Protein AF-A0A848V830-F1 (afdb_monomer_lite)

Structure (mmCIF, N/CA/C/O backbone):
data_AF-A0A848V830-F1
#
_entry.id   AF-A0A848V830-F1
#
loop_
_atom_site.grou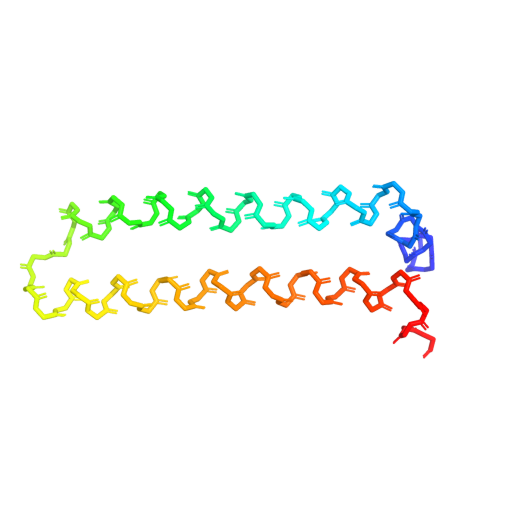p_PDB
_atom_site.id
_atom_site.type_symbol
_atom_site.label_atom_id
_atom_site.label_alt_id
_atom_site.label_comp_id
_atom_site.label_asym_id
_atom_site.label_entity_id
_atom_site.label_seq_id
_atom_site.pdbx_PDB_ins_code
_atom_site.Cartn_x
_atom_site.Cartn_y
_atom_site.Cartn_z
_atom_site.occupancy
_atom_site.B_iso_or_equiv
_atom_site.auth_seq_id
_atom_site.auth_comp_id
_atom_site.auth_asym_id
_atom_site.auth_atom_id
_atom_site.pdbx_PDB_model_num
ATOM 1 N N . SER A 1 1 ? -1.179 3.410 -25.497 1.00 91.38 1 SER A N 1
ATOM 2 C CA . SER A 1 1 ? -1.458 1.979 -25.766 1.00 91.38 1 SER A CA 1
ATOM 3 C C . SER A 1 1 ? -1.009 1.142 -24.570 1.00 91.38 1 SER A C 1
ATOM 5 O O . SER A 1 1 ? -0.177 1.619 -23.804 1.00 91.38 1 SER A O 1
ATOM 7 N N . ARG A 1 2 ? -1.516 -0.092 -24.393 1.00 92.81 2 ARG A N 1
ATOM 8 C CA . ARG A 1 2 ? -1.081 -1.001 -23.305 1.00 92.81 2 ARG A CA 1
ATOM 9 C C . ARG A 1 2 ? 0.446 -1.171 -23.266 1.00 92.81 2 ARG A C 1
ATOM 11 O O . ARG A 1 2 ? 1.031 -1.099 -22.195 1.00 92.81 2 ARG A O 1
ATOM 18 N N . GLY A 1 3 ? 1.089 -1.328 -24.426 1.00 92.88 3 GLY A N 1
ATOM 19 C CA . GLY A 1 3 ? 2.548 -1.472 -24.525 1.00 92.88 3 GLY A CA 1
ATOM 20 C C . GLY A 1 3 ? 3.327 -0.252 -24.023 1.00 92.88 3 GLY A C 1
ATOM 21 O O . GLY A 1 3 ? 4.295 -0.415 -23.292 1.00 92.88 3 GLY A O 1
ATOM 22 N N . ALA A 1 4 ? 2.867 0.967 -24.331 1.00 94.69 4 ALA A N 1
ATOM 23 C CA . ALA A 1 4 ? 3.509 2.190 -23.841 1.00 94.69 4 ALA A CA 1
ATOM 24 C C . ALA A 1 4 ? 3.438 2.314 -22.307 1.00 94.69 4 ALA A C 1
ATOM 26 O O . ALA A 1 4 ? 4.412 2.729 -21.686 1.00 94.69 4 ALA A O 1
ATOM 27 N N . LEU A 1 5 ? 2.319 1.907 -21.690 1.00 94.81 5 LEU A N 1
ATOM 28 C CA . LEU A 1 5 ? 2.190 1.864 -20.229 1.00 94.81 5 LEU A CA 1
ATOM 29 C C . LEU A 1 5 ? 3.175 0.863 -19.614 1.00 94.81 5 LEU A C 1
ATOM 31 O O . LEU A 1 5 ? 3.876 1.206 -18.668 1.00 94.81 5 LEU A O 1
ATOM 35 N N . LEU A 1 6 ? 3.250 -0.355 -20.159 1.00 95.62 6 LEU A N 1
ATOM 36 C CA . LEU A 1 6 ? 4.180 -1.375 -19.665 1.00 95.62 6 LEU A CA 1
ATOM 37 C C . LEU A 1 6 ? 5.639 -0.919 -19.791 1.00 95.62 6 LEU A C 1
ATOM 39 O O . LEU A 1 6 ? 6.397 -1.074 -18.840 1.00 95.62 6 LEU A O 1
ATOM 43 N N . ALA A 1 7 ? 6.010 -0.293 -20.912 1.00 95.25 7 ALA A N 1
ATOM 44 C CA . ALA A 1 7 ? 7.343 0.276 -21.105 1.00 95.25 7 ALA A CA 1
ATOM 45 C C . ALA A 1 7 ? 7.647 1.407 -20.107 1.00 95.25 7 ALA A C 1
ATOM 47 O O . ALA A 1 7 ? 8.752 1.486 -19.574 1.00 95.25 7 ALA A O 1
ATOM 48 N N . TRP A 1 8 ? 6.663 2.262 -19.810 1.00 96.69 8 TRP A N 1
ATOM 49 C CA . TRP A 1 8 ? 6.813 3.323 -18.816 1.00 96.69 8 TRP A CA 1
ATOM 50 C C . TRP A 1 8 ? 7.004 2.767 -17.400 1.00 96.69 8 TRP A C 1
ATOM 52 O O . TRP A 1 8 ? 7.901 3.229 -16.698 1.00 96.69 8 TRP A O 1
ATOM 62 N N . VAL A 1 9 ? 6.220 1.762 -16.991 1.00 96.94 9 VAL A N 1
ATOM 63 C CA . VAL A 1 9 ? 6.374 1.097 -15.682 1.00 96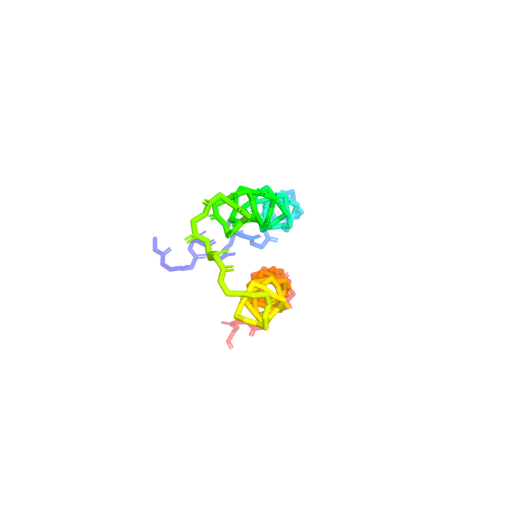.94 9 VAL A CA 1
ATOM 64 C C . VAL A 1 9 ? 7.722 0.380 -15.584 1.00 96.94 9 VAL A C 1
ATOM 66 O O . VAL A 1 9 ? 8.373 0.462 -14.547 1.00 96.94 9 VAL A O 1
ATOM 69 N N . ALA A 1 10 ? 8.159 -0.288 -16.655 1.00 96.25 10 ALA A N 1
ATOM 70 C CA . ALA A 1 10 ? 9.411 -1.044 -16.681 1.00 96.25 10 ALA A CA 1
ATOM 71 C C . ALA A 1 10 ? 10.675 -0.164 -16.652 1.00 96.25 10 ALA A C 1
ATOM 73 O O . ALA A 1 10 ? 11.761 -0.674 -16.380 1.00 96.25 10 ALA A O 1
ATOM 74 N N . SER A 1 11 ? 10.556 1.147 -16.900 1.00 96.75 11 SER A N 1
ATOM 75 C CA . SER A 1 11 ? 11.671 2.084 -16.729 1.00 96.75 11 SER A CA 1
ATOM 76 C C . SER A 1 11 ? 12.220 2.006 -15.293 1.00 96.75 11 SER A C 1
ATOM 78 O O . SER A 1 11 ? 11.432 2.124 -14.348 1.00 96.75 11 SER A O 1
ATOM 80 N N . PRO A 1 12 ? 13.547 1.858 -15.086 1.00 94.75 12 PRO A N 1
ATOM 81 C CA . PRO A 1 12 ? 14.129 1.620 -13.763 1.00 94.75 12 PRO A CA 1
ATOM 82 C C . PRO A 1 12 ? 13.685 2.639 -12.712 1.00 94.75 12 PRO A C 1
ATOM 84 O O . PRO A 1 12 ? 13.216 2.263 -11.640 1.00 94.75 12 PRO A O 1
ATOM 87 N N . PHE A 1 13 ? 13.741 3.929 -13.048 1.00 97.94 13 PHE A N 1
ATOM 88 C CA . PHE A 1 13 ? 13.363 4.998 -12.127 1.00 97.94 13 PHE A CA 1
ATOM 89 C C . PHE A 1 13 ? 11.879 4.934 -11.744 1.00 97.94 13 PHE A C 1
ATOM 91 O O . PHE A 1 13 ? 11.540 4.996 -10.565 1.00 97.94 13 PHE A O 1
ATOM 98 N N . ASN A 1 14 ? 10.997 4.727 -12.725 1.00 98.06 14 ASN A N 1
ATOM 99 C CA . ASN A 1 14 ? 9.559 4.640 -12.478 1.00 98.06 14 ASN A CA 1
ATOM 100 C C . ASN A 1 14 ? 9.213 3.407 -11.646 1.00 98.06 14 ASN A C 1
ATOM 102 O O . ASN A 1 14 ? 8.427 3.516 -10.714 1.00 98.06 14 ASN A O 1
ATOM 106 N N . SER A 1 15 ? 9.820 2.252 -11.929 1.00 97.62 15 SER A N 1
ATOM 107 C CA . SER A 1 15 ? 9.574 1.031 -11.158 1.00 97.62 15 SER A CA 1
ATOM 108 C C . SER A 1 15 ? 9.971 1.171 -9.686 1.00 97.62 15 SER A C 1
ATOM 110 O O . SER A 1 15 ? 9.203 0.792 -8.802 1.00 97.62 15 SER A O 1
ATOM 112 N N . ILE A 1 16 ? 11.120 1.799 -9.407 1.00 98.19 16 ILE A N 1
ATOM 113 C CA . ILE A 1 16 ? 11.567 2.088 -8.040 1.00 98.19 16 ILE A CA 1
ATOM 114 C C . ILE A 1 16 ? 10.579 3.038 -7.359 1.00 98.19 16 ILE A C 1
ATOM 116 O O . ILE A 1 16 ? 10.111 2.748 -6.258 1.00 98.19 16 ILE A O 1
ATOM 120 N N . LEU A 1 17 ? 10.216 4.144 -8.017 1.00 98.56 17 LEU A N 1
ATOM 121 C CA . LEU A 1 17 ? 9.282 5.118 -7.454 1.00 98.56 17 LEU A CA 1
ATOM 122 C C . LEU A 1 17 ? 7.886 4.535 -7.221 1.00 98.56 17 LEU A C 1
ATOM 124 O O . LEU A 1 17 ? 7.285 4.821 -6.193 1.00 98.56 17 LEU A O 1
ATOM 128 N N . LEU A 1 18 ? 7.377 3.700 -8.127 1.00 98.56 18 LEU A N 1
ATOM 129 C CA . LEU A 1 18 ? 6.087 3.025 -7.970 1.00 98.56 18 LEU A CA 1
ATOM 130 C C . LEU A 1 18 ? 6.117 2.016 -6.818 1.00 98.56 18 LEU A C 1
ATOM 132 O O . LEU A 1 18 ? 5.156 1.943 -6.056 1.00 98.56 18 LEU A O 1
ATOM 136 N N . GLY A 1 19 ? 7.220 1.280 -6.652 1.00 98.56 19 GLY A N 1
ATOM 137 C CA . GLY A 1 19 ? 7.417 0.392 -5.506 1.00 98.56 19 GLY A CA 1
ATOM 138 C C . GLY A 1 19 ? 7.442 1.158 -4.181 1.00 98.56 19 GLY A C 1
ATOM 139 O O . GLY A 1 19 ? 6.707 0.818 -3.253 1.00 98.56 19 GLY A O 1
ATOM 140 N N . LEU A 1 20 ? 8.226 2.239 -4.109 1.00 98.62 20 LEU A N 1
ATOM 141 C CA . LEU A 1 20 ? 8.285 3.115 -2.934 1.00 98.62 20 LEU A CA 1
ATOM 142 C C . LEU A 1 20 ? 6.930 3.761 -2.634 1.00 98.62 20 LEU A C 1
ATOM 144 O O . LEU A 1 20 ? 6.511 3.800 -1.477 1.00 98.62 20 LEU A O 1
ATOM 148 N N . LEU A 1 21 ? 6.227 4.232 -3.665 1.00 98.69 21 LEU A N 1
ATOM 149 C CA . LEU A 1 21 ? 4.892 4.808 -3.544 1.00 98.69 21 LEU A CA 1
ATOM 150 C C . LEU A 1 21 ? 3.903 3.784 -2.985 1.00 98.69 21 LEU A C 1
ATOM 152 O O . LEU A 1 21 ? 3.179 4.101 -2.045 1.00 98.69 21 LEU A O 1
ATOM 156 N N . ALA A 1 22 ? 3.891 2.558 -3.513 1.00 98.69 22 ALA A N 1
ATOM 157 C CA . ALA A 1 22 ? 2.998 1.499 -3.051 1.00 98.69 22 ALA A CA 1
ATOM 158 C C . ALA A 1 22 ? 3.202 1.191 -1.561 1.00 98.69 22 ALA A C 1
ATOM 160 O O . ALA A 1 22 ? 2.234 1.148 -0.801 1.00 98.69 22 ALA A O 1
ATOM 161 N N . VAL A 1 23 ? 4.458 1.041 -1.129 1.00 98.81 23 VAL A N 1
ATOM 162 C CA . VAL A 1 23 ? 4.792 0.804 0.284 1.00 98.81 23 VAL A CA 1
ATOM 163 C C . VAL A 1 23 ? 4.400 2.003 1.149 1.00 98.81 23 VAL A C 1
ATOM 165 O O . VAL A 1 23 ? 3.773 1.825 2.191 1.00 98.81 23 VAL A O 1
ATOM 168 N N . THR A 1 24 ? 4.712 3.222 0.706 1.00 98.81 24 THR A N 1
ATOM 169 C CA . THR A 1 24 ? 4.417 4.454 1.454 1.00 98.81 24 THR A CA 1
ATOM 170 C C . THR A 1 24 ? 2.914 4.656 1.634 1.00 98.81 24 THR A C 1
ATOM 172 O O . THR A 1 24 ? 2.463 4.949 2.739 1.00 98.81 24 THR A O 1
ATOM 175 N N . LEU A 1 25 ? 2.121 4.458 0.577 1.00 98.69 25 LEU A N 1
ATOM 176 C CA . LEU A 1 25 ? 0.665 4.584 0.638 1.00 98.69 25 LEU A CA 1
ATOM 177 C C . LEU A 1 25 ? 0.035 3.487 1.496 1.00 98.69 25 LEU A C 1
ATOM 179 O O . LEU A 1 25 ? -0.833 3.791 2.311 1.00 98.69 25 LEU A O 1
ATOM 183 N N . ALA A 1 26 ? 0.482 2.235 1.365 1.00 98.69 26 ALA A N 1
ATOM 184 C CA . ALA A 1 26 ? -0.009 1.146 2.205 1.00 98.69 26 ALA A CA 1
ATOM 185 C C . ALA A 1 26 ? 0.308 1.390 3.688 1.00 98.69 26 ALA A C 1
ATOM 187 O O . ALA A 1 26 ? -0.541 1.156 4.550 1.00 98.69 26 ALA A O 1
ATOM 188 N N . TRP A 1 27 ? 1.498 1.916 3.988 1.00 98.81 27 TRP A N 1
ATOM 189 C CA . TRP A 1 27 ? 1.886 2.303 5.341 1.00 98.81 27 TRP A CA 1
ATOM 190 C C . TRP A 1 27 ? 1.034 3.458 5.877 1.00 98.81 27 TRP A C 1
ATOM 192 O O . TRP A 1 27 ? 0.447 3.344 6.951 1.00 98.81 27 TRP A O 1
ATOM 202 N N . HIS A 1 28 ? 0.909 4.548 5.116 1.00 98.69 28 HIS A N 1
ATOM 203 C CA . HIS A 1 28 ? 0.113 5.713 5.504 1.00 98.69 28 HIS A CA 1
ATOM 204 C C . HIS A 1 28 ? -1.361 5.350 5.726 1.00 98.69 28 HIS A C 1
ATOM 206 O O . HIS A 1 28 ? -1.937 5.696 6.757 1.00 98.69 28 HIS A O 1
ATOM 212 N N . SER A 1 29 ? -1.951 4.583 4.806 1.00 98.69 29 SER A N 1
ATOM 213 C CA . SER A 1 29 ? -3.321 4.082 4.933 1.00 98.69 29 SER A CA 1
ATOM 214 C C . SER A 1 29 ? -3.486 3.177 6.159 1.00 98.69 29 SER A C 1
ATOM 216 O O . SER A 1 29 ? -4.467 3.308 6.884 1.00 98.69 29 SER A O 1
ATOM 218 N N . SER A 1 30 ? -2.508 2.316 6.465 1.00 98.81 30 SER A N 1
ATOM 219 C CA . SER A 1 30 ? -2.534 1.455 7.658 1.00 98.81 30 SER A CA 1
ATOM 220 C C . SER A 1 30 ? -2.565 2.256 8.963 1.00 98.81 30 SER A C 1
ATOM 222 O O . SER A 1 30 ? -3.269 1.872 9.898 1.00 98.81 30 SER A O 1
ATOM 224 N N . LEU A 1 31 ? -1.839 3.376 9.030 1.00 98.75 31 LEU A N 1
ATOM 225 C CA . LEU A 1 31 ? -1.886 4.297 10.170 1.00 98.75 31 LEU A CA 1
ATOM 226 C C . LEU A 1 31 ? -3.230 5.038 10.248 1.00 98.75 31 LEU A C 1
ATOM 228 O O . LEU A 1 31 ? -3.816 5.129 11.323 1.00 98.75 31 LEU A O 1
ATOM 232 N N . GLY A 1 32 ? -3.752 5.517 9.116 1.00 98.62 32 GLY A N 1
ATOM 233 C CA . GLY A 1 32 ? -5.049 6.199 9.064 1.00 98.62 32 GLY A CA 1
ATOM 234 C C . GLY A 1 32 ? -6.223 5.290 9.445 1.00 98.62 32 GLY A C 1
ATOM 235 O O . GLY A 1 32 ? -7.083 5.664 10.234 1.00 98.62 32 GLY A O 1
ATOM 236 N N . VAL A 1 33 ? -6.248 4.055 8.943 1.00 98.75 33 VAL A N 1
ATOM 237 C CA . VAL A 1 33 ? -7.293 3.079 9.289 1.00 98.75 33 VAL A CA 1
ATOM 238 C C . VAL A 1 33 ? -7.177 2.637 10.748 1.00 98.75 33 VAL A C 1
ATOM 240 O O . VAL A 1 33 ? -8.193 2.343 11.373 1.00 98.75 33 VAL A O 1
ATOM 243 N N . GLN A 1 34 ? -5.968 2.608 11.315 1.00 98.75 34 GLN A N 1
ATOM 244 C CA . GLN A 1 34 ? -5.783 2.294 12.730 1.00 98.75 34 GLN A CA 1
ATOM 245 C C . GLN A 1 34 ? -6.525 3.288 13.627 1.00 98.75 34 GLN A C 1
ATOM 247 O O . GLN A 1 34 ? -7.302 2.839 14.468 1.00 98.75 34 GLN A O 1
ATOM 252 N N . VAL A 1 35 ? -6.357 4.597 13.412 1.00 98.62 35 VAL A N 1
ATOM 253 C CA . VAL A 1 35 ? -7.049 5.599 14.242 1.00 98.62 35 VAL A CA 1
ATOM 254 C C . VAL A 1 35 ? -8.569 5.510 14.078 1.00 98.62 35 VAL A C 1
ATOM 256 O O . VAL A 1 35 ? -9.294 5.540 15.064 1.00 98.62 35 VAL A O 1
ATOM 259 N N . VAL A 1 36 ? -9.066 5.235 12.864 1.00 98.69 36 VAL A N 1
ATOM 260 C CA . VAL A 1 36 ? -10.500 4.979 12.631 1.00 98.69 36 VAL A CA 1
ATOM 261 C C . VAL A 1 36 ? -10.989 3.763 13.430 1.00 98.69 36 VAL A C 1
ATOM 263 O O . VAL A 1 36 ? -12.045 3.802 14.056 1.00 98.69 36 VAL A O 1
ATOM 266 N N . ILE A 1 37 ? -10.243 2.659 13.447 1.00 98.69 37 ILE 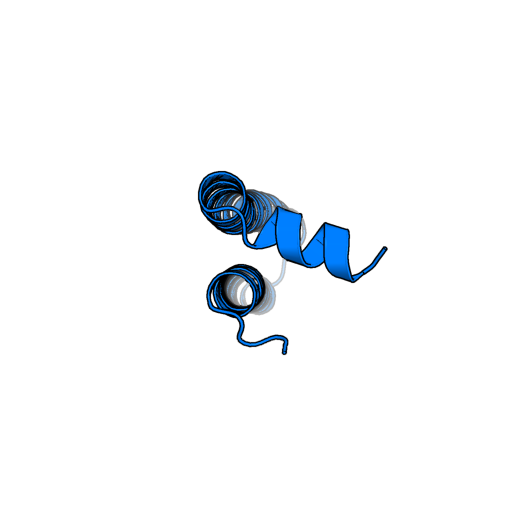A N 1
ATOM 267 C CA . ILE A 1 37 ? -10.638 1.480 14.232 1.00 98.69 37 ILE A CA 1
ATOM 268 C C . ILE A 1 37 ? -10.626 1.797 15.732 1.00 98.69 37 ILE A C 1
ATOM 270 O O . ILE A 1 37 ? -11.524 1.373 16.464 1.00 98.69 37 ILE A O 1
ATOM 274 N N . GLU A 1 38 ? -9.615 2.526 16.198 1.00 98.50 38 GLU A N 1
ATOM 275 C CA . GLU A 1 38 ? -9.465 2.894 17.603 1.00 98.50 38 GLU A CA 1
ATOM 276 C C . GLU A 1 38 ? -10.602 3.801 18.090 1.00 98.50 38 GLU A C 1
ATOM 278 O O . GLU A 1 38 ? -11.100 3.552 19.195 1.00 98.50 38 GLU A O 1
ATOM 283 N N . ASP A 1 39 ? -11.050 4.740 17.250 1.00 98.50 39 ASP A N 1
ATOM 284 C CA . ASP A 1 39 ? -12.111 5.711 17.542 1.00 98.50 39 ASP A CA 1
ATOM 285 C C . ASP A 1 39 ? -13.523 5.109 17.466 1.00 98.50 39 ASP A C 1
ATOM 287 O O . ASP A 1 39 ? -14.392 5.461 18.264 1.00 98.50 39 ASP A O 1
ATOM 291 N N . TYR A 1 40 ? -13.779 4.193 16.522 1.00 98.38 40 TYR A N 1
ATOM 292 C CA . TYR A 1 40 ? -15.150 3.761 16.209 1.00 98.38 40 TYR A CA 1
ATOM 293 C C . TYR A 1 40 ? -15.498 2.326 16.642 1.00 98.38 40 TYR A C 1
ATOM 295 O O . TYR A 1 40 ? -16.681 1.991 16.767 1.00 98.38 40 TYR A O 1
ATOM 303 N N . VAL A 1 41 ? -14.519 1.456 16.920 1.00 98.31 41 VAL A N 1
ATOM 304 C CA . VAL A 1 41 ? -14.785 0.068 17.346 1.00 98.31 41 VAL A CA 1
ATOM 305 C C . VAL A 1 41 ? -14.738 -0.044 18.868 1.00 98.31 41 VAL A C 1
ATOM 307 O O . VAL A 1 41 ? -13.680 0.041 19.478 1.00 98.31 41 VAL A O 1
ATOM 310 N N . HIS A 1 42 ? -15.880 -0.292 19.506 1.00 97.44 42 HIS A N 1
ATOM 311 C CA . HIS A 1 42 ? -15.972 -0.284 20.973 1.00 97.44 42 HIS A CA 1
ATOM 312 C C . HIS A 1 42 ? -15.772 -1.666 21.617 1.00 97.44 42 HIS A C 1
ATOM 314 O O . HIS A 1 42 ? -15.312 -1.765 22.752 1.00 97.44 42 HIS A O 1
ATOM 320 N N . GLY A 1 43 ? -16.080 -2.753 20.902 1.00 98.06 43 GLY A N 1
ATOM 321 C CA . GLY A 1 43 ? -15.897 -4.112 21.417 1.00 98.06 43 GLY A CA 1
ATOM 322 C C . GLY A 1 43 ? -14.411 -4.498 21.467 1.00 98.06 43 GLY A C 1
ATOM 323 O O . GLY A 1 43 ? -13.771 -4.468 20.416 1.00 98.06 43 GLY A O 1
ATOM 324 N N . PRO A 1 44 ? -13.845 -4.914 22.618 1.00 95.62 44 PRO A N 1
ATOM 325 C CA . PRO A 1 44 ? -12.404 -5.157 22.754 1.00 95.62 44 PRO A CA 1
ATOM 326 C C . PRO A 1 44 ? -11.903 -6.273 21.830 1.00 95.62 44 PRO A C 1
ATOM 328 O O . PRO A 1 44 ? -10.900 -6.102 21.140 1.00 95.62 44 PRO A O 1
ATOM 331 N N . PHE A 1 45 ? -12.643 -7.383 21.740 1.00 98.12 45 PHE A N 1
ATOM 332 C CA . PHE A 1 45 ? -12.325 -8.470 20.811 1.00 98.12 45 PHE A CA 1
ATOM 333 C C . PHE A 1 45 ? -12.396 -8.006 19.350 1.00 98.12 45 PHE A C 1
ATOM 335 O O . PHE A 1 45 ? -11.459 -8.215 18.581 1.00 98.12 45 PHE A O 1
ATOM 342 N N . LEU A 1 46 ? -13.479 -7.314 18.979 1.00 98.19 46 LEU A N 1
ATOM 343 C CA . LEU A 1 46 ? -13.673 -6.826 17.614 1.00 98.19 46 LEU A CA 1
ATOM 344 C C . LEU A 1 46 ? -12.607 -5.795 17.219 1.00 98.19 46 LEU A C 1
ATOM 346 O O . LEU A 1 46 ? -12.148 -5.823 16.080 1.00 98.19 46 LEU A O 1
ATOM 350 N N . LYS A 1 47 ? -12.168 -4.932 18.145 1.00 98.44 47 LYS A N 1
ATOM 351 C CA . LYS A 1 47 ? -11.088 -3.959 17.919 1.00 98.44 47 LYS A CA 1
ATOM 352 C C . LYS A 1 47 ? -9.791 -4.673 17.555 1.00 98.44 47 LYS A C 1
ATOM 354 O O . LYS A 1 47 ? -9.207 -4.376 16.518 1.00 98.44 47 LYS A O 1
ATOM 359 N N . VAL A 1 48 ? -9.380 -5.661 18.353 1.00 98.50 48 VAL A N 1
ATOM 360 C CA . VAL A 1 48 ? -8.150 -6.432 18.106 1.00 98.50 48 VAL A CA 1
ATOM 361 C C . VAL A 1 48 ? -8.220 -7.178 16.773 1.00 98.50 48 VAL A C 1
ATOM 363 O O . VAL A 1 48 ? -7.295 -7.073 15.969 1.00 98.50 48 VAL A O 1
ATOM 366 N N . VAL A 1 49 ? -9.327 -7.874 16.492 1.00 98.62 49 VAL A N 1
ATOM 367 C CA . VAL A 1 49 ? -9.509 -8.584 15.215 1.00 98.62 49 VAL A CA 1
ATOM 368 C C . VAL A 1 49 ? -9.472 -7.614 14.031 1.00 98.62 49 VAL A C 1
ATOM 370 O O . VAL A 1 49 ? -8.788 -7.882 13.046 1.00 98.62 49 VAL A O 1
ATOM 373 N N . SER A 1 50 ? -10.140 -6.462 14.137 1.00 98.56 50 SER A N 1
ATOM 374 C CA . SER A 1 50 ? -10.156 -5.433 13.086 1.00 98.56 50 SER A CA 1
ATOM 375 C C . SER A 1 50 ? -8.763 -4.868 12.816 1.00 98.56 50 SER A C 1
ATOM 377 O O . SER A 1 50 ? -8.373 -4.724 11.657 1.00 98.56 50 SER A O 1
ATOM 379 N N . LEU A 1 51 ? -7.982 -4.592 13.866 1.00 98.69 51 LEU A N 1
ATOM 380 C CA . LEU A 1 51 ? -6.602 -4.123 13.733 1.00 98.69 51 LEU A CA 1
ATOM 381 C C . LEU A 1 51 ? -5.727 -5.166 13.032 1.00 98.69 51 LEU A C 1
ATOM 383 O O . LEU A 1 51 ? -5.020 -4.825 12.085 1.00 98.69 51 LEU A O 1
ATOM 387 N N . ILE A 1 52 ? -5.808 -6.435 13.443 1.00 98.69 52 ILE A N 1
ATOM 388 C CA . ILE A 1 52 ? -5.049 -7.531 12.827 1.00 98.69 52 ILE A CA 1
ATOM 389 C C . ILE A 1 52 ? -5.409 -7.660 11.343 1.00 98.69 52 ILE A C 1
ATOM 391 O O . ILE A 1 52 ? -4.522 -7.625 10.488 1.00 98.69 52 ILE A O 1
ATOM 395 N N . MET A 1 53 ? -6.703 -7.736 11.022 1.00 98.69 53 MET A N 1
ATOM 396 C CA . MET A 1 53 ? -7.180 -7.830 9.640 1.00 98.69 53 MET A CA 1
ATOM 397 C C . MET A 1 53 ? -6.735 -6.631 8.798 1.00 98.69 53 MET A C 1
ATOM 399 O O . MET A 1 53 ? -6.293 -6.816 7.666 1.00 98.69 53 MET A O 1
ATOM 403 N N . SER A 1 54 ? -6.776 -5.417 9.355 1.00 98.62 54 SER A N 1
ATOM 404 C CA . SER A 1 54 ? -6.281 -4.212 8.684 1.00 98.62 54 SER A CA 1
ATOM 405 C C . SER A 1 54 ? -4.786 -4.308 8.366 1.00 98.62 54 SER A C 1
ATOM 407 O O . SER A 1 54 ? -4.386 -4.026 7.234 1.00 98.62 54 SER A O 1
ATOM 409 N N . LYS A 1 55 ? -3.947 -4.765 9.308 1.00 98.44 55 LYS A N 1
ATOM 410 C CA . LYS A 1 55 ? -2.505 -4.935 9.056 1.00 98.44 55 LYS A CA 1
ATOM 411 C C . LYS A 1 55 ? -2.243 -5.961 7.949 1.00 98.44 55 LYS A C 1
ATOM 413 O O . LYS A 1 55 ? -1.459 -5.674 7.046 1.00 98.44 55 LYS A O 1
ATOM 418 N N . PHE A 1 56 ? -2.927 -7.108 7.965 1.00 98.62 56 PHE A N 1
ATOM 419 C CA . PHE A 1 56 ? -2.784 -8.124 6.914 1.00 98.62 56 PHE A CA 1
ATOM 420 C C . PHE A 1 56 ? -3.277 -7.638 5.548 1.00 98.62 56 PHE A C 1
ATOM 422 O O . PHE A 1 56 ? -2.612 -7.884 4.544 1.00 98.62 56 PHE A O 1
ATOM 429 N N . ALA A 1 57 ? -4.393 -6.906 5.499 1.00 98.69 57 ALA A N 1
ATOM 430 C CA . ALA A 1 57 ? -4.913 -6.340 4.258 1.00 98.69 57 ALA A CA 1
ATOM 431 C C . ALA A 1 57 ? -3.920 -5.352 3.621 1.00 98.69 57 ALA A C 1
ATOM 433 O O . ALA A 1 57 ? -3.629 -5.457 2.430 1.00 98.69 57 ALA A O 1
ATOM 434 N N . HIS A 1 58 ? -3.343 -4.438 4.410 1.00 98.75 58 HIS A N 1
ATOM 435 C CA . HIS A 1 58 ? -2.350 -3.483 3.908 1.00 98.75 58 HIS A CA 1
ATOM 436 C C . HIS A 1 58 ? -1.034 -4.161 3.506 1.00 98.75 58 HIS A C 1
ATOM 438 O O . HIS A 1 58 ? -0.454 -3.797 2.483 1.00 98.75 58 HIS A O 1
ATOM 444 N N . LEU A 1 59 ? -0.581 -5.169 4.263 1.00 98.50 59 LEU A N 1
ATOM 445 C CA . LEU A 1 59 ? 0.596 -5.963 3.904 1.00 98.50 59 LEU A CA 1
ATOM 446 C C . LEU A 1 59 ? 0.395 -6.672 2.560 1.00 98.50 59 LEU A C 1
ATOM 448 O O . LEU A 1 59 ? 1.263 -6.600 1.691 1.00 98.50 59 LEU A O 1
ATOM 452 N N . LEU A 1 60 ? -0.757 -7.320 2.373 1.00 98.69 60 LEU A N 1
ATOM 453 C CA . LEU A 1 60 ? -1.091 -8.005 1.128 1.00 98.69 60 LEU A CA 1
ATOM 454 C C . LEU A 1 60 ? -1.174 -7.020 -0.043 1.00 98.69 60 LEU A C 1
ATOM 456 O O . LEU A 1 60 ? -0.608 -7.288 -1.099 1.00 98.69 60 LEU A O 1
ATOM 460 N N . ALA A 1 61 ? -1.826 -5.870 0.144 1.00 98.62 61 ALA A N 1
ATOM 461 C CA . ALA A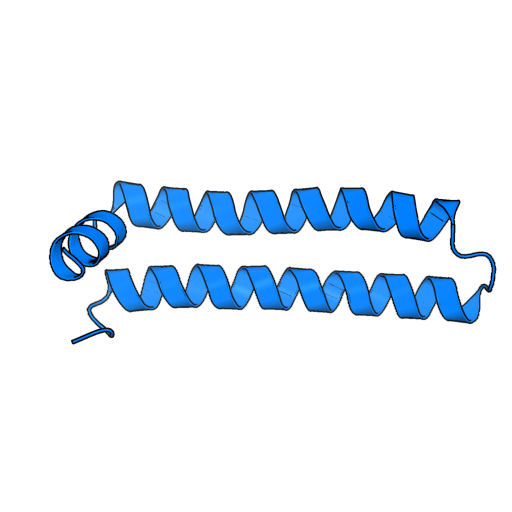 1 61 ? -1.925 -4.838 -0.885 1.00 98.62 61 ALA A CA 1
ATOM 462 C C . ALA A 1 61 ? -0.542 -4.319 -1.314 1.00 98.62 61 ALA A C 1
ATOM 464 O O . ALA A 1 61 ? -0.262 -4.241 -2.512 1.00 98.62 61 ALA A O 1
ATOM 465 N N . ALA A 1 62 ? 0.346 -4.033 -0.354 1.00 98.62 62 ALA A N 1
ATOM 466 C CA . ALA A 1 62 ? 1.721 -3.629 -0.637 1.00 98.62 62 ALA A CA 1
ATOM 467 C C . ALA A 1 62 ? 2.490 -4.725 -1.388 1.00 98.62 62 ALA A C 1
ATOM 469 O O . ALA A 1 62 ? 3.119 -4.445 -2.407 1.00 98.62 62 ALA A O 1
ATOM 470 N N . ALA A 1 63 ? 2.402 -5.977 -0.926 1.00 98.69 63 ALA A N 1
ATOM 471 C CA . ALA A 1 63 ? 3.086 -7.109 -1.546 1.00 98.69 63 ALA A CA 1
ATOM 472 C C . ALA A 1 63 ? 2.621 -7.340 -2.991 1.00 98.69 63 ALA A C 1
ATOM 474 O O . ALA A 1 63 ? 3.455 -7.488 -3.881 1.00 98.69 63 ALA A O 1
ATOM 475 N N . VAL A 1 64 ? 1.308 -7.314 -3.244 1.00 98.69 64 VAL A N 1
ATOM 476 C CA . VAL A 1 64 ? 0.735 -7.472 -4.590 1.00 98.69 64 VAL A CA 1
ATOM 477 C C . VAL A 1 64 ? 1.162 -6.327 -5.506 1.00 98.69 64 VAL A C 1
ATOM 479 O O . VAL A 1 64 ? 1.565 -6.581 -6.640 1.00 98.69 64 VAL A O 1
ATOM 482 N N . ALA A 1 65 ? 1.117 -5.081 -5.028 1.00 98.44 65 ALA A N 1
ATOM 483 C CA . ALA A 1 65 ? 1.516 -3.919 -5.818 1.00 98.44 65 ALA A CA 1
ATOM 484 C C . ALA A 1 65 ? 3.009 -3.958 -6.180 1.00 98.44 65 ALA A C 1
ATOM 486 O O . ALA A 1 65 ? 3.362 -3.821 -7.352 1.00 98.44 65 ALA A O 1
ATOM 487 N N . VAL A 1 66 ? 3.885 -4.213 -5.202 1.00 98.44 66 VAL A N 1
ATOM 488 C CA . VAL A 1 66 ? 5.333 -4.335 -5.431 1.00 98.44 66 VAL A CA 1
ATOM 489 C C . VAL A 1 66 ? 5.636 -5.507 -6.361 1.00 98.44 66 VAL A C 1
ATOM 491 O O . VAL A 1 66 ? 6.373 -5.341 -7.331 1.00 98.44 66 VAL A O 1
ATOM 494 N N . PHE A 1 67 ? 5.029 -6.674 -6.129 1.00 98.12 67 PHE A N 1
ATOM 495 C CA . PHE A 1 67 ? 5.196 -7.836 -6.999 1.00 98.12 67 PHE A CA 1
ATOM 496 C C . PHE A 1 67 ? 4.770 -7.538 -8.440 1.00 98.12 67 PHE A C 1
ATOM 498 O O . PHE A 1 67 ? 5.490 -7.887 -9.372 1.00 98.12 67 PHE A O 1
ATOM 505 N N . ALA A 1 68 ? 3.634 -6.866 -8.643 1.00 97.50 68 ALA A N 1
ATOM 506 C CA . ALA A 1 68 ? 3.160 -6.500 -9.973 1.00 97.50 68 ALA A CA 1
ATOM 507 C C . ALA A 1 68 ? 4.136 -5.556 -10.693 1.00 97.50 68 ALA A C 1
ATOM 509 O O . ALA A 1 68 ? 4.432 -5.780 -11.868 1.00 97.50 68 ALA A O 1
ATOM 510 N N . VAL A 1 69 ? 4.674 -4.548 -9.996 1.00 97.81 69 VAL A 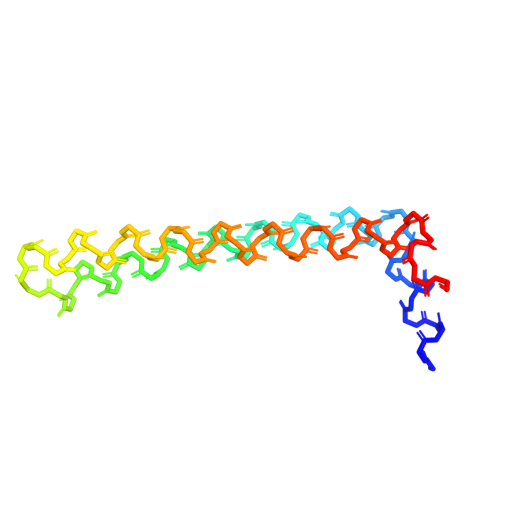N 1
ATOM 511 C CA . VAL A 1 69 ? 5.690 -3.637 -10.550 1.00 97.81 69 VAL A CA 1
ATOM 512 C C . VAL A 1 69 ? 6.944 -4.414 -10.948 1.00 97.81 69 VAL A C 1
ATOM 514 O O . VAL A 1 69 ? 7.365 -4.325 -12.097 1.00 97.81 69 VAL A O 1
ATOM 517 N N . LEU A 1 70 ? 7.485 -5.246 -10.052 1.00 96.44 70 LEU A N 1
ATOM 518 C CA . LEU A 1 70 ? 8.678 -6.053 -10.329 1.00 96.44 70 LEU A CA 1
ATOM 519 C C . LEU A 1 70 ? 8.461 -7.035 -11.485 1.00 96.44 70 LEU A C 1
ATOM 521 O O . LEU A 1 70 ? 9.316 -7.166 -12.359 1.00 96.44 70 LEU A O 1
ATOM 525 N N . LYS A 1 71 ? 7.297 -7.691 -11.535 1.00 96.38 71 LYS A N 1
ATOM 526 C CA . LYS A 1 71 ? 6.924 -8.590 -12.631 1.00 96.38 71 LYS A CA 1
ATOM 527 C C . LYS A 1 71 ? 6.948 -7.859 -13.975 1.00 96.38 71 LYS A C 1
ATOM 529 O O . LYS A 1 71 ? 7.424 -8.422 -14.958 1.00 96.38 71 LYS A O 1
ATOM 534 N N . ILE A 1 72 ? 6.443 -6.625 -14.028 1.00 96.25 72 ILE A N 1
ATOM 535 C CA . ILE A 1 72 ? 6.471 -5.808 -15.246 1.00 96.25 72 ILE A CA 1
ATOM 536 C C . ILE A 1 72 ? 7.908 -5.403 -15.591 1.00 96.25 72 ILE A C 1
ATOM 538 O O . ILE A 1 72 ? 8.320 -5.568 -16.738 1.00 96.25 72 ILE A O 1
ATOM 542 N N . SER A 1 73 ? 8.686 -4.947 -14.608 1.00 93.62 73 SER A N 1
ATOM 543 C CA . SER A 1 73 ? 10.079 -4.521 -14.791 1.00 93.62 73 SER A CA 1
ATOM 544 C C . SER A 1 73 ? 11.005 -5.624 -15.298 1.00 93.62 73 SER A C 1
ATOM 546 O O . SER A 1 73 ? 11.904 -5.343 -16.084 1.00 93.62 73 SER A O 1
ATOM 548 N N . PHE A 1 74 ? 10.780 -6.876 -14.897 1.00 92.06 74 PHE A N 1
ATOM 549 C CA . PHE A 1 74 ? 11.585 -8.019 -15.340 1.00 92.06 74 PHE A CA 1
ATOM 550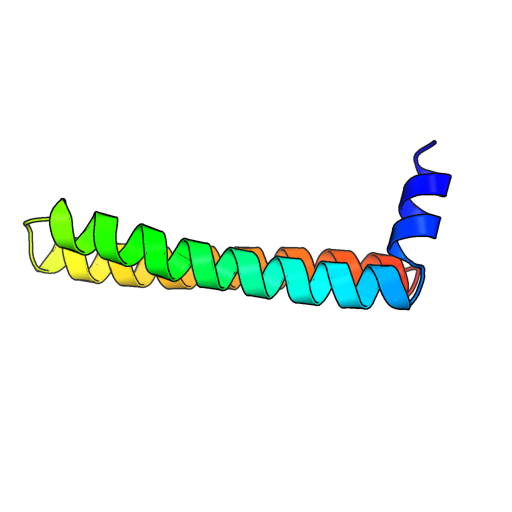 C C . PHE A 1 74 ? 11.041 -8.712 -16.599 1.00 92.06 74 PHE A C 1
ATOM 552 O O . PHE A 1 74 ? 11.510 -9.788 -16.957 1.00 92.06 74 PHE A O 1
ATOM 559 N N . GLY A 1 75 ? 10.050 -8.125 -17.281 1.00 81.75 75 GLY A N 1
ATOM 560 C CA . GLY A 1 75 ? 9.517 -8.670 -18.533 1.00 81.75 75 GLY A CA 1
ATOM 561 C C . GLY A 1 75 ? 8.581 -9.871 -18.365 1.00 81.75 75 GLY A C 1
ATOM 562 O O . GLY A 1 75 ? 8.203 -10.492 -19.353 1.00 81.75 75 GLY A O 1
ATOM 563 N N . GLY A 1 76 ? 8.123 -10.174 -17.146 1.00 75.75 76 GLY A N 1
ATOM 564 C CA . GLY A 1 76 ? 7.208 -11.287 -16.849 1.00 75.75 76 GLY A CA 1
ATOM 565 C C . GLY A 1 76 ? 5.764 -11.096 -17.339 1.00 75.75 76 GLY A C 1
ATOM 566 O O . GLY A 1 76 ? 4.860 -11.790 -16.880 1.00 75.75 76 GLY A O 1
ATOM 567 N N . VAL A 1 77 ? 5.520 -10.118 -18.212 1.00 68.56 77 VAL A N 1
ATOM 568 C CA . VAL A 1 77 ? 4.215 -9.768 -18.805 1.00 68.56 77 VAL A CA 1
ATOM 569 C C . VAL A 1 77 ? 4.190 -9.929 -20.334 1.00 68.56 77 VAL A C 1
ATOM 571 O O . VAL A 1 77 ? 3.254 -9.429 -20.968 1.00 68.56 77 VAL A O 1
ATOM 574 N N . ALA A 1 78 ? 5.206 -10.606 -20.889 1.00 55.09 78 ALA A N 1
ATOM 575 C CA . ALA A 1 78 ? 5.253 -11.083 -22.272 1.00 55.09 78 ALA A CA 1
ATOM 576 C C . ALA A 1 78 ? 4.207 -12.176 -22.535 1.00 55.09 78 ALA A C 1
ATOM 578 O O . ALA A 1 78 ? 4.028 -13.046 -21.651 1.00 55.09 78 ALA A O 1
#

Radius of gyration: 16.52 Å; chains: 1; bounding box: 30×18×48 Å

Sequence (78 aa):
SRGALLAWVASPFNSILLGLLAVTLAWHSSLGVQVVIEDYVHGPFLKVVSLIMSKFAHLLAAAVAVFAVLKISFGGVA

pLDDT: mean 96.23, std 6.66, range [55.09, 98.81]

Foldseek 3Di:
DVVVVLVQLLPPVNLVVQLVVLLVVLVVVLVVVLVVLVVPPDDPVVSVVSNVVSNVVSVVSSVVSNVVSVCSNVVVVD

Secondary structure (DSSP, 8-state):
-HHHHHHHHHSHHHHHHHHHHHHHHHHHHHHHHHHHHHHH---HHHHHHHHHHHHHHHHHHHHHHHHHHHHHHTTTT-